Protein AF-A0A7L0BJL9-F1 (afdb_monomer)

Radius of gyration: 31.77 Å; Cα contacts (8 Å, |Δi|>4): 11; chains: 1; bounding box: 82×36×76 Å

Structure (mmCIF, N/CA/C/O backbone):
data_AF-A0A7L0BJL9-F1
#
_entry.id   AF-A0A7L0BJL9-F1
#
loop_
_atom_site.group_PDB
_atom_site.id
_atom_site.type_symbol
_atom_site.label_atom_id
_atom_site.label_alt_id
_atom_site.label_comp_id
_atom_site.label_asym_id
_atom_site.label_entity_id
_atom_site.label_seq_id
_atom_site.pdbx_PDB_ins_code
_atom_site.Cartn_x
_atom_site.Cartn_y
_atom_site.Cartn_z
_atom_site.occupancy
_atom_site.B_iso_or_equiv
_atom_site.auth_seq_id
_atom_site.auth_comp_id
_atom_site.auth_asym_id
_atom_site.auth_atom_id
_atom_site.pdbx_PDB_model_num
ATOM 1 N N . MET A 1 1 ? -50.454 -15.194 39.576 1.00 39.03 1 MET A N 1
ATOM 2 C CA . MET A 1 1 ? -49.168 -15.678 39.038 1.00 39.03 1 MET A CA 1
ATOM 3 C C . MET A 1 1 ? -48.152 -14.624 39.429 1.00 39.03 1 MET A C 1
ATOM 5 O O . MET A 1 1 ? -48.122 -13.571 38.809 1.00 39.03 1 MET A O 1
ATOM 9 N N . GLU A 1 2 ? -47.462 -14.826 40.549 1.00 49.19 2 GLU A N 1
ATOM 10 C CA . GLU A 1 2 ? -46.457 -13.880 41.037 1.00 49.19 2 GLU A CA 1
ATOM 11 C C . GLU A 1 2 ? -45.211 -14.035 40.165 1.00 49.19 2 GLU A C 1
ATOM 13 O O . GLU A 1 2 ? -44.546 -15.071 40.212 1.00 49.19 2 GLU A O 1
ATOM 18 N N . LEU A 1 3 ? -44.937 -13.051 39.304 1.00 57.78 3 LEU A N 1
ATOM 19 C CA . LEU A 1 3 ? -43.670 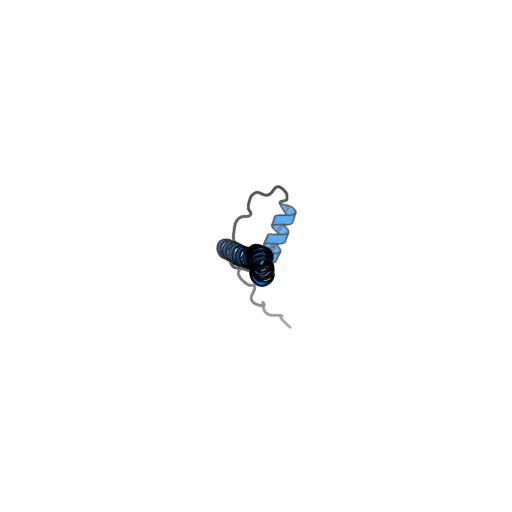-12.989 38.581 1.00 57.78 3 LEU A CA 1
ATOM 20 C C . LEU A 1 3 ? -42.578 -12.676 39.607 1.00 57.78 3 LEU A C 1
ATOM 22 O O . LEU A 1 3 ? -42.329 -11.521 39.946 1.00 57.78 3 LEU A O 1
ATOM 26 N N . GLY A 1 4 ? -41.982 -13.742 40.137 1.00 51.59 4 GLY A N 1
ATOM 27 C CA . GLY A 1 4 ? -40.855 -13.688 41.051 1.00 51.59 4 GLY A CA 1
ATOM 28 C C . GLY A 1 4 ? -39.733 -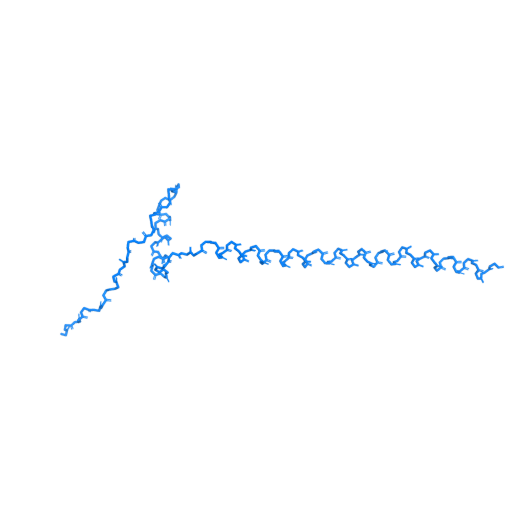12.817 40.494 1.00 51.59 4 GLY A C 1
ATOM 29 O O . GLY A 1 4 ? -39.357 -12.931 39.329 1.00 51.59 4 GLY A O 1
ATOM 30 N N . ASN A 1 5 ? -39.243 -11.949 41.375 1.00 54.38 5 ASN A N 1
ATOM 31 C CA . ASN A 1 5 ? -38.106 -11.046 41.258 1.00 54.38 5 ASN A CA 1
ATOM 32 C C . ASN A 1 5 ? -36.965 -11.626 40.398 1.00 54.38 5 ASN A C 1
ATOM 34 O O . ASN A 1 5 ? -36.092 -12.338 40.898 1.00 54.38 5 ASN A O 1
ATOM 38 N N . VAL A 1 6 ? -36.985 -11.318 39.098 1.00 58.34 6 VAL A N 1
ATOM 39 C CA . VAL A 1 6 ? -35.889 -11.614 38.175 1.00 58.34 6 VAL A CA 1
ATOM 40 C C . VAL A 1 6 ? -34.695 -10.801 38.652 1.00 58.34 6 VAL A C 1
ATOM 42 O O . VAL A 1 6 ? -34.726 -9.575 38.602 1.00 58.34 6 VAL A O 1
ATOM 45 N N . SER A 1 7 ? -33.693 -11.514 39.164 1.00 62.59 7 SER A N 1
ATOM 46 C CA . SER A 1 7 ? -32.373 -11.050 39.595 1.00 62.59 7 SER A CA 1
ATOM 47 C C . SER A 1 7 ? -31.971 -9.725 38.947 1.00 62.59 7 SER A C 1
ATOM 49 O O . SER A 1 7 ? -31.449 -9.713 37.829 1.00 62.59 7 SER A O 1
ATOM 51 N N . GLN A 1 8 ? -32.224 -8.607 39.636 1.00 61.19 8 GLN A N 1
ATOM 52 C CA . GLN A 1 8 ? -31.685 -7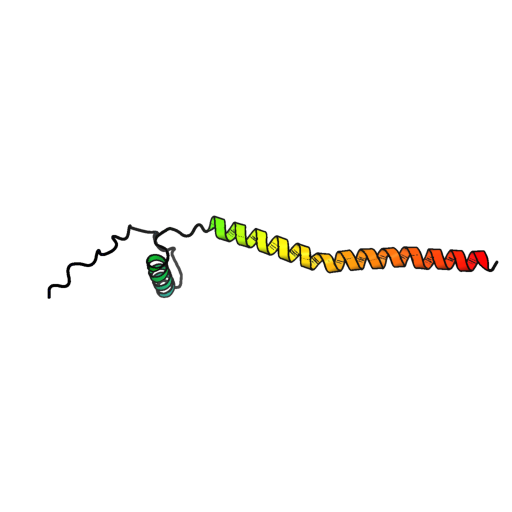.334 39.189 1.00 61.19 8 GLN A CA 1
ATOM 53 C C . GLN A 1 8 ? -30.158 -7.437 39.250 1.00 61.19 8 GLN A C 1
ATOM 55 O O . GLN A 1 8 ? -29.616 -7.786 40.302 1.00 61.19 8 GLN A O 1
ATOM 60 N N . PRO A 1 9 ? -29.448 -7.174 38.145 1.00 59.12 9 PRO A N 1
ATOM 61 C CA . PRO A 1 9 ? -28.001 -7.085 38.182 1.00 59.12 9 PRO A CA 1
ATOM 62 C C . PRO A 1 9 ? -27.600 -5.941 39.121 1.00 59.12 9 PRO A C 1
ATOM 64 O O . PRO A 1 9 ? -27.954 -4.783 38.904 1.00 59.12 9 PRO A O 1
ATOM 67 N N . THR A 1 10 ? -26.874 -6.272 40.189 1.00 53.97 10 THR A N 1
ATOM 68 C CA . THR A 1 10 ? -26.239 -5.283 41.063 1.00 53.97 10 THR A CA 1
ATOM 69 C C . THR A 1 10 ? -25.083 -4.651 40.300 1.00 53.97 10 THR A C 1
ATOM 71 O O . THR A 1 10 ? -24.029 -5.262 40.121 1.00 53.97 10 THR A O 1
ATOM 74 N N . TYR A 1 11 ? -25.283 -3.426 39.825 1.00 56.12 11 TYR A N 1
ATOM 75 C CA . TYR A 1 11 ? -24.239 -2.655 39.161 1.00 56.12 11 TYR A CA 1
ATOM 76 C C . TYR A 1 11 ? -23.311 -2.017 40.203 1.00 56.12 11 TYR A C 1
ATOM 78 O O . TYR A 1 11 ? -23.768 -1.399 41.163 1.00 56.12 11 TYR A O 1
ATOM 86 N N . GLY A 1 12 ? -21.998 -2.170 40.017 1.00 64.31 12 GLY A N 1
ATOM 87 C CA . GLY A 1 12 ? -20.992 -1.500 40.842 1.00 64.31 12 GLY A CA 1
ATOM 88 C C . GLY A 1 12 ? -20.887 0.005 40.542 1.00 64.31 12 GLY A C 1
ATOM 89 O O . GLY A 1 12 ? -21.412 0.467 39.525 1.00 64.31 12 GLY A O 1
ATOM 90 N N . PRO A 1 13 ? -20.176 0.779 41.387 1.00 61.00 13 PRO A N 1
ATOM 91 C CA . PRO A 1 13 ? -20.108 2.235 41.270 1.00 61.00 13 PRO A CA 1
ATOM 92 C C . PRO A 1 13 ? -19.694 2.751 39.888 1.00 61.00 13 PRO A C 1
ATOM 94 O O . PRO A 1 13 ? -20.320 3.659 39.385 1.00 61.00 13 PRO A O 1
ATOM 97 N N . GLY A 1 14 ? -18.743 2.159 39.182 1.00 57.69 14 GLY A N 1
ATOM 98 C CA . GLY A 1 14 ? -18.350 2.591 37.836 1.00 57.69 14 GLY A CA 1
ATOM 99 C C . GLY A 1 14 ? -17.726 4.005 37.745 1.00 57.69 14 GLY A C 1
ATOM 100 O O . GLY A 1 14 ? -17.817 4.800 38.676 1.00 57.69 14 GLY A O 1
ATOM 101 N N . PRO A 1 15 ? -17.081 4.339 36.614 1.00 61.97 15 PRO A N 1
ATOM 102 C CA . PRO A 1 15 ? -16.218 5.519 36.516 1.00 61.97 15 PRO A CA 1
ATOM 103 C C . PRO A 1 15 ? -17.001 6.838 36.578 1.00 61.97 15 PRO A C 1
ATOM 105 O O . PRO A 1 15 ? -18.082 6.930 35.985 1.00 61.97 15 PRO A O 1
ATOM 108 N N . GLU A 1 16 ? -16.443 7.839 37.267 1.00 63.00 16 GLU A N 1
ATOM 109 C CA . GLU A 1 16 ? -16.936 9.221 37.265 1.00 63.00 16 GLU A CA 1
ATOM 110 C C . GLU A 1 16 ? -16.766 9.838 35.869 1.00 63.00 16 GLU A C 1
ATOM 112 O O . GLU A 1 16 ? -15.746 9.638 35.204 1.00 63.00 16 GLU A O 1
ATOM 117 N N . ALA A 1 17 ? -17.795 10.545 35.395 1.00 62.50 17 ALA A N 1
ATOM 118 C CA . ALA A 1 17 ? -17.791 11.123 34.058 1.00 62.50 17 ALA A CA 1
ATOM 119 C C . ALA A 1 17 ? -16.724 12.232 33.950 1.00 62.50 17 ALA A C 1
ATOM 121 O O . ALA A 1 17 ? -16.686 13.119 34.808 1.00 62.50 17 ALA A O 1
ATOM 122 N N . PRO A 1 18 ? -15.888 12.243 32.894 1.00 63.62 18 PRO A N 1
ATOM 123 C CA . PRO A 1 18 ? -14.990 13.361 32.630 1.00 63.62 18 PRO A CA 1
ATOM 124 C C . PRO A 1 18 ? -15.794 14.649 32.417 1.00 63.62 18 PRO A C 1
ATOM 126 O O . PRO A 1 18 ? -16.832 14.630 31.750 1.00 63.62 18 PRO A O 1
ATOM 129 N N . GLY A 1 19 ? -15.307 15.779 32.939 1.00 62.25 19 GLY A N 1
ATOM 130 C CA . GLY A 1 19 ? -15.895 17.090 32.657 1.00 62.25 19 GLY A CA 1
ATOM 131 C C . GLY A 1 19 ? -15.918 17.349 31.147 1.00 62.25 19 GLY A C 1
ATOM 132 O O . GLY A 1 19 ? -14.868 17.470 30.522 1.00 62.25 19 GLY A O 1
ATOM 133 N N . SER A 1 20 ? -17.114 17.396 30.559 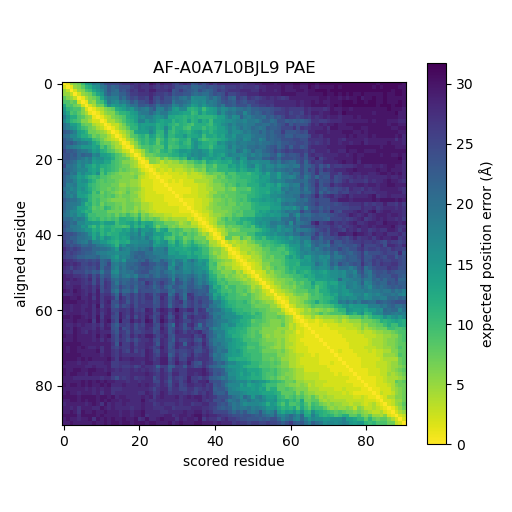1.00 65.12 20 SER A N 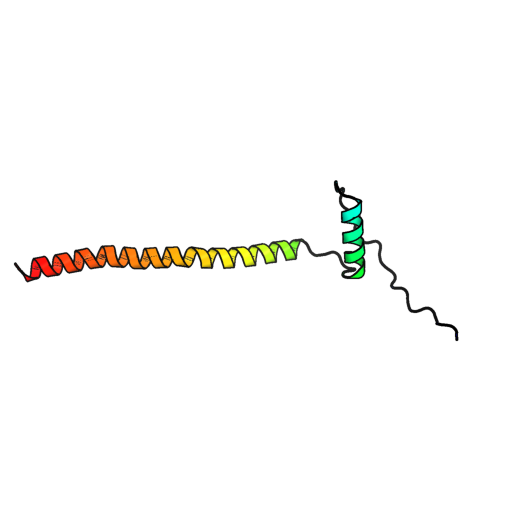1
ATOM 134 C CA . SER A 1 20 ? -17.343 17.529 29.117 1.00 65.12 20 SER A CA 1
ATOM 135 C C . SER A 1 20 ? -18.231 18.738 28.835 1.00 65.12 20 SER A C 1
ATOM 137 O O . SER A 1 20 ? -19.185 19.001 29.566 1.00 65.12 20 SER A O 1
ATOM 139 N N . SER A 1 21 ? -17.948 19.446 27.741 1.00 72.62 21 SER A N 1
ATOM 140 C CA . SER A 1 21 ? -18.760 20.553 27.220 1.00 72.62 21 SER A CA 1
ATOM 141 C C . SER A 1 21 ? -20.150 20.115 26.727 1.00 72.62 21 SER A C 1
ATOM 143 O O . SER A 1 21 ? -21.006 20.963 26.486 1.00 72.62 21 SER A O 1
ATOM 145 N N . VAL A 1 22 ? -20.400 18.802 26.617 1.00 77.69 22 VAL A N 1
ATOM 146 C CA . VAL A 1 22 ? -21.691 18.194 26.244 1.00 77.69 22 VAL A CA 1
ATOM 147 C C . VAL A 1 22 ? -22.129 17.132 27.272 1.00 77.69 22 VAL A C 1
ATOM 149 O O . VAL A 1 22 ? -22.147 15.932 26.978 1.00 77.69 22 VAL A O 1
ATOM 152 N N . PRO A 1 23 ? -22.516 17.538 28.495 1.00 76.50 23 PRO A N 1
ATOM 153 C CA . PRO A 1 23 ? -22.783 16.611 29.600 1.00 76.50 23 PRO A CA 1
ATOM 154 C C . PRO A 1 23 ? -23.954 15.649 29.326 1.00 76.50 23 PRO A C 1
ATOM 156 O O . PRO A 1 23 ? -23.922 14.498 29.753 1.00 76.50 23 PRO A O 1
ATOM 159 N N . GLY A 1 24 ? -24.967 16.077 28.565 1.00 80.12 24 GLY A N 1
ATOM 160 C CA . GLY A 1 24 ? -26.108 15.221 28.217 1.00 80.12 24 GLY A CA 1
ATOM 161 C C . GLY A 1 24 ? -25.731 14.059 27.292 1.00 80.12 24 GLY A C 1
ATOM 162 O O . GLY A 1 24 ? -26.116 12.917 27.536 1.00 80.12 24 GLY A O 1
ATOM 163 N N . LEU A 1 25 ? -24.927 14.331 26.259 1.00 81.25 25 LEU A N 1
ATOM 164 C CA . LEU A 1 25 ? -24.496 13.311 25.302 1.00 81.25 25 LEU A CA 1
ATOM 165 C C . LEU A 1 25 ? -23.526 12.318 25.948 1.00 81.25 25 LEU A C 1
ATOM 167 O O . LEU A 1 25 ? -23.643 11.112 25.733 1.00 81.25 25 LEU A O 1
ATOM 171 N N . VAL A 1 26 ? -22.606 12.819 26.782 1.00 80.00 26 VAL A N 1
ATOM 172 C CA . VAL A 1 26 ? -21.649 11.966 27.497 1.00 80.00 26 VAL A CA 1
ATOM 173 C C . VAL A 1 26 ? -22.365 11.066 28.509 1.00 80.00 26 VAL A C 1
ATOM 175 O O . VAL A 1 26 ? -22.031 9.889 28.615 1.00 80.00 26 VAL A O 1
ATOM 178 N N . GLY A 1 27 ? -23.407 11.576 29.177 1.00 80.62 27 GLY A N 1
ATOM 179 C CA . GLY A 1 27 ? -24.251 10.799 30.083 1.00 80.62 27 GLY A CA 1
ATOM 180 C C . GLY A 1 27 ? -25.015 9.680 29.374 1.00 80.62 27 GLY A C 1
ATOM 181 O O . GLY A 1 27 ? -25.001 8.544 29.846 1.00 80.62 27 GLY A O 1
ATOM 182 N N . MET A 1 28 ? -25.620 9.962 28.211 1.00 84.31 28 MET A N 1
ATOM 183 C CA . MET A 1 28 ? -26.290 8.926 27.413 1.00 84.31 28 MET A CA 1
ATOM 184 C C . MET A 1 28 ? -25.303 7.854 26.952 1.00 84.31 28 MET A C 1
ATOM 186 O O . MET A 1 28 ? -25.544 6.668 27.176 1.00 84.31 28 MET A O 1
ATOM 190 N N . ALA A 1 29 ? -24.168 8.256 26.375 1.00 82.75 29 ALA A N 1
ATOM 191 C CA . ALA A 1 29 ? -23.142 7.322 25.924 1.00 82.75 29 ALA A CA 1
ATOM 192 C C . ALA A 1 29 ? -22.633 6.435 27.075 1.00 82.75 29 ALA A C 1
ATOM 194 O O . ALA A 1 29 ? -22.575 5.217 26.924 1.00 82.75 29 ALA A O 1
ATOM 195 N N . HIS A 1 30 ? -22.350 7.010 28.249 1.00 74.62 30 HIS A N 1
ATOM 196 C CA . HIS A 1 30 ? -21.943 6.239 29.427 1.00 74.62 30 HIS A CA 1
ATOM 197 C C . HIS A 1 30 ? -23.044 5.310 29.952 1.00 74.62 30 HIS A C 1
ATOM 199 O O . HIS A 1 30 ? -22.728 4.204 30.386 1.00 74.62 30 HIS A O 1
ATOM 205 N N . GLY A 1 31 ? -24.315 5.716 29.898 1.00 80.38 31 GLY A N 1
ATOM 206 C CA . GLY A 1 31 ? -25.448 4.867 30.271 1.00 80.38 31 GLY A CA 1
ATOM 207 C C . GLY A 1 31 ? -25.553 3.628 29.383 1.00 80.38 31 GLY A C 1
ATOM 208 O O . GLY A 1 31 ? -25.613 2.509 29.891 1.00 80.38 31 GLY A O 1
ATOM 209 N N . PHE A 1 32 ? -25.476 3.810 28.061 1.00 80.81 32 PHE A N 1
ATOM 210 C CA . PHE A 1 32 ? -25.426 2.690 27.118 1.00 80.81 32 PHE A CA 1
ATOM 211 C C . PHE A 1 32 ? -24.197 1.815 27.347 1.00 80.81 32 PHE A C 1
ATOM 213 O O . PHE A 1 32 ? -24.337 0.598 27.447 1.00 80.81 32 PHE A O 1
ATOM 220 N N . LEU A 1 33 ? -23.012 2.414 27.499 1.00 73.44 33 LEU A N 1
ATOM 221 C CA . LEU A 1 33 ? -21.780 1.671 27.760 1.00 73.44 33 LEU A CA 1
ATOM 222 C C . LEU A 1 33 ? -21.854 0.871 29.060 1.00 73.44 33 LEU A C 1
ATOM 224 O O . LEU A 1 33 ? -21.392 -0.257 29.068 1.00 73.44 33 LEU A O 1
ATOM 228 N N . ARG A 1 34 ? -22.499 1.364 30.124 1.00 70.12 34 ARG A N 1
ATOM 229 C CA . ARG A 1 34 ? -22.708 0.570 31.348 1.00 70.12 34 ARG A CA 1
ATOM 230 C C . ARG A 1 34 ? -23.663 -0.606 31.161 1.00 70.12 34 ARG A C 1
ATOM 232 O O . ARG A 1 34 ? -23.506 -1.609 31.851 1.00 70.12 34 ARG A O 1
ATOM 239 N N . LEU A 1 35 ? -24.623 -0.496 30.243 1.00 77.44 35 LEU A N 1
ATOM 240 C CA . LEU A 1 35 ? -25.538 -1.590 29.911 1.00 77.44 35 LEU A CA 1
ATOM 241 C C . LEU A 1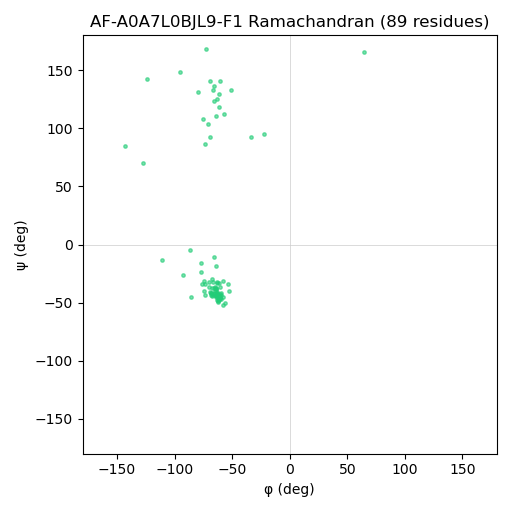 35 ? -24.851 -2.670 29.067 1.00 77.44 35 LEU A C 1
ATOM 243 O O . LEU A 1 35 ? -25.090 -3.853 29.293 1.00 77.44 35 LEU A O 1
ATOM 247 N N . VAL A 1 36 ? -23.997 -2.283 28.113 1.00 78.00 36 VAL A N 1
ATOM 248 C CA . VAL A 1 36 ? -23.329 -3.240 27.208 1.00 78.00 36 VAL A CA 1
ATOM 249 C C . VAL A 1 36 ? -21.959 -3.714 27.706 1.00 78.00 36 VAL A C 1
ATOM 251 O O . VAL A 1 36 ? -21.516 -4.801 27.345 1.00 78.00 36 VAL A O 1
ATOM 254 N N . GLN A 1 37 ? -21.271 -2.914 28.521 1.00 65.75 37 GLN A N 1
ATOM 255 C CA . GLN A 1 37 ? -19.896 -3.117 28.983 1.00 65.75 37 GLN A CA 1
ATOM 256 C C . GLN A 1 37 ? -19.751 -2.642 30.446 1.00 65.75 37 GLN A C 1
ATOM 258 O O . GLN A 1 37 ? -19.314 -1.522 30.713 1.00 65.75 37 GLN A O 1
ATOM 263 N N . PRO A 1 38 ? -20.076 -3.504 31.427 1.00 64.06 38 PRO A N 1
ATOM 264 C CA . PRO A 1 38 ? -19.977 -3.176 32.854 1.00 64.06 38 PRO A CA 1
ATOM 265 C C . PRO A 1 38 ? -18.542 -2.901 33.335 1.00 64.06 38 PRO A C 1
ATOM 267 O O . PRO A 1 38 ? -18.347 -2.336 34.409 1.00 64.06 38 PRO A O 1
ATOM 270 N N . ASN A 1 39 ? -17.538 -3.335 32.566 1.00 65.00 39 ASN A N 1
ATOM 271 C CA . ASN A 1 39 ? -16.123 -3.157 32.873 1.00 65.00 39 ASN A CA 1
ATOM 272 C C . ASN A 1 39 ? -15.550 -1.911 32.179 1.00 65.00 39 ASN A C 1
ATOM 274 O O . ASN A 1 39 ? -15.953 -1.569 31.068 1.00 65.00 39 ASN A O 1
ATOM 278 N N . ALA A 1 40 ? -14.569 -1.262 32.811 1.00 66.06 40 ALA A N 1
ATOM 279 C CA . ALA A 1 40 ? -13.890 -0.113 32.226 1.00 66.06 40 ALA A CA 1
ATOM 280 C C . ALA A 1 40 ? -13.187 -0.509 30.918 1.00 66.06 40 ALA A C 1
ATOM 282 O O . ALA A 1 40 ? -12.436 -1.485 30.866 1.00 66.06 40 ALA A O 1
ATOM 283 N N . LEU A 1 41 ? -13.434 0.264 29.860 1.00 66.06 41 LEU A N 1
ATOM 284 C CA . LEU A 1 41 ? -12.817 0.043 28.561 1.00 66.06 41 LEU A CA 1
ATOM 285 C C . LEU A 1 41 ? -11.300 0.292 28.678 1.00 66.06 41 LEU A C 1
ATOM 287 O O . LEU A 1 41 ? -10.902 1.391 29.076 1.00 66.06 41 LEU A O 1
ATOM 291 N N . PRO A 1 42 ? -10.434 -0.678 28.334 1.00 63.84 42 PRO A N 1
ATOM 292 C CA . PRO A 1 42 ? -8.992 -0.486 28.387 1.00 63.84 42 PRO A CA 1
ATOM 293 C C . PRO A 1 42 ? -8.554 0.422 27.231 1.00 63.84 42 PRO A C 1
ATOM 295 O O . PRO A 1 42 ? -8.172 -0.049 26.160 1.00 63.84 42 PRO A O 1
ATOM 298 N N . ILE A 1 43 ? -8.596 1.742 27.446 1.00 69.81 43 ILE A N 1
ATOM 299 C CA . ILE A 1 43 ? -8.217 2.760 26.449 1.00 69.81 43 ILE A CA 1
ATOM 300 C C . ILE A 1 43 ? -6.803 2.501 25.896 1.00 69.81 43 ILE A C 1
ATOM 302 O O . ILE A 1 43 ? -6.561 2.674 24.704 1.00 69.81 43 ILE A O 1
ATOM 306 N N . GLY A 1 44 ? -5.891 1.981 26.728 1.00 64.31 44 GLY A N 1
ATOM 307 C CA . GLY A 1 44 ? -4.538 1.599 26.308 1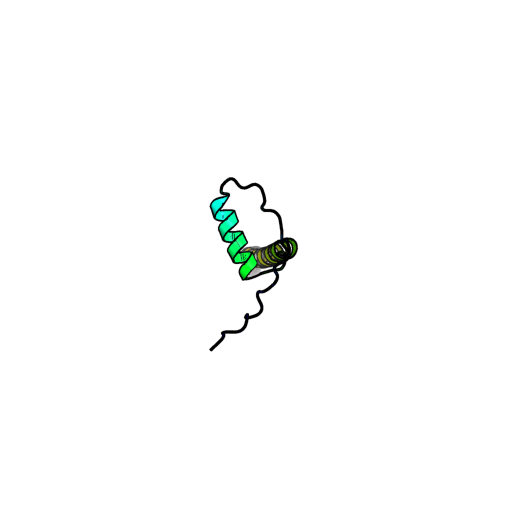.00 64.31 44 GLY A CA 1
ATOM 308 C C . GLY A 1 44 ? -4.491 0.493 25.244 1.00 64.31 44 GLY A C 1
ATOM 309 O O . GLY A 1 44 ? -3.636 0.539 24.363 1.00 64.31 44 GLY A O 1
ATOM 310 N N . ALA A 1 45 ? -5.431 -0.459 25.259 1.00 61.31 45 ALA A N 1
ATOM 311 C CA . ALA A 1 45 ? -5.498 -1.521 24.251 1.00 61.31 45 ALA A CA 1
ATOM 312 C C . ALA A 1 45 ? -6.009 -0.994 22.900 1.00 61.31 45 ALA A C 1
ATOM 314 O O . 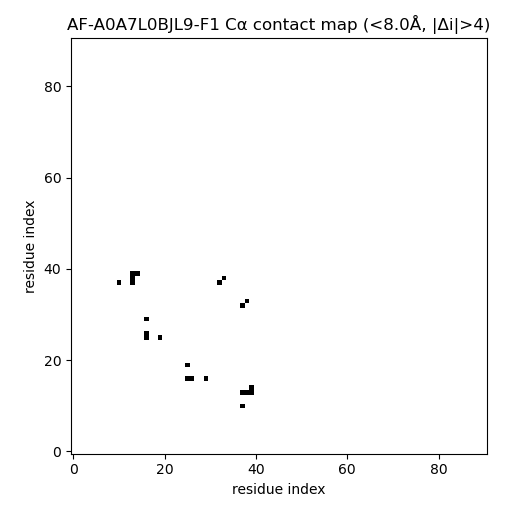ALA A 1 45 ? -5.552 -1.437 21.847 1.00 61.31 45 ALA A O 1
ATOM 315 N N . LEU A 1 46 ? -6.916 -0.012 22.927 1.00 65.50 46 LEU A N 1
ATOM 316 C CA . LEU A 1 46 ? -7.445 0.616 21.717 1.00 65.50 46 LEU A CA 1
ATOM 317 C C . LEU A 1 46 ? -6.370 1.450 21.007 1.00 65.50 46 LEU A C 1
ATOM 319 O O . LEU A 1 46 ? -6.231 1.373 19.789 1.00 65.50 46 LEU A O 1
ATOM 323 N N . VAL A 1 47 ? -5.575 2.201 21.777 1.00 68.88 47 VAL A N 1
ATOM 324 C CA . VAL A 1 47 ? -4.458 3.001 21.251 1.00 68.88 47 VAL A CA 1
ATOM 325 C C . VAL A 1 47 ? -3.383 2.103 20.639 1.00 68.88 47 VAL A C 1
ATOM 327 O O . VAL A 1 47 ? -2.919 2.383 19.534 1.00 68.88 47 VAL A O 1
ATOM 330 N N . LEU A 1 48 ? -3.033 0.999 21.307 1.00 64.81 48 LEU A N 1
ATOM 331 C CA . LEU A 1 48 ? -2.044 0.051 20.795 1.00 64.81 48 LEU A CA 1
ATOM 332 C C . LEU A 1 48 ? -2.523 -0.624 19.500 1.00 64.81 48 LEU A C 1
ATOM 334 O O . LEU A 1 48 ? -1.772 -0.683 18.531 1.00 64.81 48 LEU A O 1
ATOM 338 N N . CYS A 1 49 ? -3.789 -1.051 19.453 1.00 62.94 49 CYS A N 1
ATOM 339 C CA . CYS A 1 49 ? -4.400 -1.641 18.259 1.00 62.94 49 CYS A CA 1
ATOM 340 C C . CYS A 1 49 ? -4.422 -0.658 17.077 1.00 62.94 49 CYS A C 1
ATOM 342 O O . CYS A 1 49 ? -4.047 -1.010 15.958 1.00 62.94 49 CYS A O 1
ATOM 344 N N . CYS A 1 50 ? -4.803 0.593 17.339 1.00 65.19 50 CYS A N 1
ATOM 345 C CA . CYS A 1 50 ? -4.837 1.646 16.333 1.00 65.19 50 CYS A CA 1
ATOM 346 C C . CYS A 1 50 ? -3.433 1.901 15.762 1.00 65.19 50 CYS A C 1
ATOM 348 O O . CYS A 1 50 ? -3.243 1.873 14.547 1.00 65.19 50 CYS A O 1
ATOM 350 N N . LEU A 1 51 ? -2.421 2.035 16.625 1.00 64.19 51 LEU A N 1
ATOM 351 C CA . LEU A 1 51 ? -1.035 2.230 16.202 1.00 64.19 51 LEU A CA 1
ATOM 352 C C . LEU A 1 51 ? -0.525 1.060 15.342 1.00 64.19 51 LEU A C 1
ATOM 354 O O . LEU A 1 51 ? 0.087 1.286 14.299 1.00 64.19 51 LEU A O 1
ATOM 358 N N . SER A 1 52 ? -0.814 -0.185 15.732 1.00 61.66 52 SER A N 1
ATOM 359 C CA . SER A 1 52 ? -0.410 -1.375 14.970 1.00 61.66 52 SER A CA 1
ATOM 360 C C . SER A 1 52 ? -1.065 -1.449 13.586 1.00 61.66 52 SER A C 1
ATOM 362 O O . SER A 1 52 ? -0.414 -1.833 12.610 1.00 61.66 52 SER A O 1
ATOM 364 N N . PHE A 1 53 ? -2.336 -1.055 13.479 1.00 62.72 53 PHE A N 1
ATOM 365 C CA . PHE A 1 53 ? -3.069 -1.081 12.215 1.00 62.72 53 PHE A CA 1
ATOM 366 C C . PHE A 1 53 ? -2.608 0.034 11.266 1.00 62.72 53 PHE A C 1
ATOM 368 O O . PHE A 1 53 ? -2.358 -0.219 10.087 1.00 62.72 53 PHE A O 1
ATOM 375 N N . PHE A 1 54 ? -2.408 1.246 11.792 1.00 61.34 54 PHE A N 1
ATOM 376 C CA . PHE A 1 54 ? -1.916 2.383 11.013 1.00 61.34 54 PHE A CA 1
ATOM 377 C C . PHE A 1 54 ? -0.488 2.170 10.497 1.00 61.34 54 PHE A C 1
ATOM 379 O O . PHE A 1 54 ? -0.219 2.483 9.341 1.00 61.34 54 PHE A O 1
ATOM 386 N N . LEU A 1 55 ? 0.405 1.579 11.296 1.00 61.53 55 LEU A N 1
ATOM 387 C CA . LEU A 1 55 ? 1.778 1.255 10.878 1.00 61.53 55 LEU A CA 1
ATOM 388 C C . LEU A 1 55 ? 1.802 0.236 9.733 1.00 61.53 55 LEU A C 1
ATOM 390 O O . LEU A 1 55 ? 2.557 0.391 8.774 1.00 61.53 55 LEU A O 1
ATOM 394 N N . SER A 1 56 ? 0.934 -0.773 9.802 1.00 62.28 56 SER A N 1
ATOM 395 C CA . SER A 1 56 ? 0.821 -1.805 8.765 1.00 62.28 56 SER A CA 1
ATOM 396 C C . SER A 1 56 ? 0.285 -1.235 7.449 1.00 62.28 56 SER A C 1
ATOM 398 O O . SER A 1 56 ? 0.739 -1.607 6.368 1.00 62.28 56 SER A O 1
ATOM 400 N N . GLN A 1 57 ? -0.662 -0.300 7.533 1.00 62.06 57 GLN A N 1
ATOM 401 C CA . GLN A 1 57 ? -1.260 0.335 6.362 1.00 62.06 57 GLN A CA 1
ATOM 402 C C . GLN A 1 57 ? -0.326 1.383 5.727 1.00 62.06 57 GLN A C 1
ATOM 404 O O . GLN A 1 57 ? -0.275 1.480 4.501 1.00 62.06 57 GLN A O 1
ATOM 409 N N . LEU A 1 58 ? 0.473 2.099 6.530 1.00 61.78 58 LEU A N 1
ATOM 410 C CA . LEU A 1 58 ? 1.500 3.028 6.037 1.00 61.78 58 LEU A CA 1
ATOM 411 C C . LEU A 1 58 ? 2.606 2.303 5.258 1.00 61.78 58 LEU A C 1
ATOM 413 O O . LEU A 1 58 ? 3.009 2.752 4.187 1.00 61.78 58 LEU A O 1
ATOM 417 N N . LEU A 1 59 ? 3.064 1.158 5.773 1.00 61.16 59 LEU A N 1
ATOM 418 C CA . LEU A 1 59 ? 4.153 0.391 5.165 1.00 61.16 59 LEU A CA 1
ATOM 419 C C . LEU A 1 59 ? 3.757 -0.202 3.802 1.00 61.16 59 LEU A C 1
ATOM 421 O O . LEU A 1 59 ? 4.584 -0.286 2.896 1.00 61.16 59 LEU A O 1
ATOM 425 N N . LEU A 1 60 ? 2.479 -0.553 3.623 1.00 64.62 60 LEU A N 1
ATOM 426 C CA . LEU A 1 60 ? 1.947 -0.994 2.330 1.00 64.62 60 LEU A CA 1
ATOM 427 C C . LEU A 1 60 ? 1.766 0.157 1.330 1.00 64.62 60 LEU A C 1
ATOM 429 O O . LEU A 1 60 ? 1.930 -0.060 0.130 1.00 64.62 60 LEU A O 1
ATOM 433 N N . TYR A 1 61 ? 1.463 1.370 1.796 1.00 63.59 61 TYR A N 1
ATOM 434 C CA . TYR A 1 61 ? 1.317 2.538 0.922 1.00 63.59 61 TYR A CA 1
ATOM 435 C C . TYR A 1 61 ? 2.665 2.991 0.337 1.00 63.59 61 TYR A C 1
ATOM 437 O O . TYR A 1 61 ? 2.754 3.352 -0.837 1.00 63.59 61 TYR A O 1
ATOM 445 N N . GLU A 1 62 ? 3.739 2.897 1.121 1.00 71.19 62 GLU A N 1
ATOM 446 C CA . GLU A 1 62 ? 5.088 3.275 0.681 1.00 71.19 62 GLU A CA 1
ATOM 447 C C . GLU A 1 62 ? 5.752 2.225 -0.232 1.00 71.19 62 GLU A C 1
ATOM 449 O O . GLU A 1 62 ? 6.685 2.523 -0.985 1.00 71.19 62 GLU A O 1
ATOM 454 N N . LEU A 1 63 ? 5.222 0.998 -0.253 1.00 80.94 63 LEU A N 1
ATOM 455 C CA . LEU A 1 63 ? 5.758 -0.097 -1.063 1.00 80.94 63 LEU A CA 1
ATOM 456 C C . LEU A 1 63 ? 5.684 0.195 -2.572 1.00 80.94 63 LEU A C 1
ATOM 458 O O . LEU A 1 63 ? 6.591 -0.178 -3.316 1.00 80.94 63 LEU A O 1
ATOM 462 N N . GLY A 1 64 ? 4.661 0.925 -3.029 1.00 84.06 64 GLY A N 1
ATOM 463 C CA . GLY A 1 64 ? 4.540 1.332 -4.435 1.00 84.06 64 GLY A CA 1
ATOM 464 C C . GLY A 1 64 ? 5.661 2.275 -4.887 1.00 84.06 64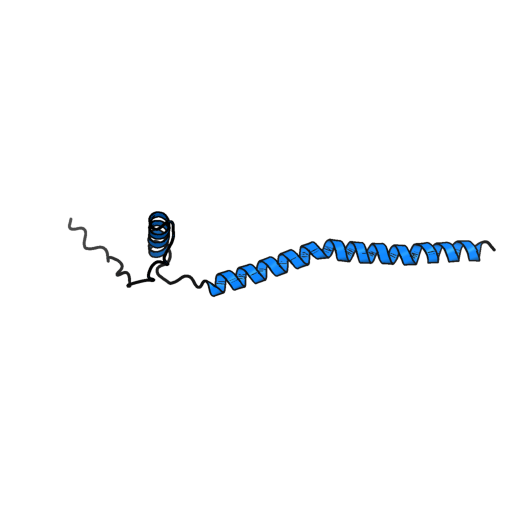 GLY A C 1
ATOM 465 O O . GLY A 1 64 ? 6.186 2.137 -5.994 1.00 84.06 64 GLY A O 1
ATOM 466 N N . PHE A 1 65 ? 6.084 3.189 -4.011 1.00 86.81 65 PHE A N 1
ATOM 467 C CA . PHE A 1 65 ? 7.201 4.094 -4.283 1.00 86.81 65 PHE A CA 1
ATOM 468 C C . PHE A 1 65 ? 8.531 3.338 -4.336 1.00 86.81 65 PHE A C 1
ATOM 470 O O . PHE A 1 65 ? 9.333 3.562 -5.243 1.00 86.81 65 PHE A O 1
ATOM 477 N N . LEU A 1 66 ? 8.733 2.391 -3.416 1.00 88.25 66 LEU A N 1
ATOM 478 C CA . LEU A 1 66 ? 9.942 1.572 -3.360 1.00 88.25 66 LEU A CA 1
ATOM 479 C C . LEU A 1 66 ? 10.110 0.707 -4.621 1.00 88.25 66 LEU A C 1
ATOM 481 O O . LEU A 1 66 ? 11.200 0.644 -5.191 1.00 88.25 66 LEU A O 1
ATOM 485 N N . VAL A 1 67 ? 9.020 0.093 -5.097 1.00 93.06 67 VAL A N 1
ATOM 486 C CA . VAL A 1 67 ? 9.012 -0.693 -6.344 1.00 93.06 67 VAL A CA 1
ATOM 487 C C . VAL A 1 67 ? 9.305 0.199 -7.553 1.00 93.06 67 VAL A C 1
ATOM 489 O O . VAL A 1 67 ? 10.122 -0.166 -8.399 1.00 93.06 67 VAL A O 1
ATOM 492 N N . CYS A 1 68 ? 8.695 1.386 -7.620 1.00 92.44 68 CYS A N 1
ATOM 493 C CA . CYS A 1 68 ? 8.950 2.349 -8.692 1.00 92.44 68 CYS A CA 1
ATOM 494 C C . CYS A 1 68 ? 10.420 2.795 -8.720 1.00 92.44 68 CYS A C 1
ATOM 496 O O . CYS A 1 68 ? 11.052 2.768 -9.776 1.00 92.44 68 CYS A O 1
ATOM 498 N N . MET A 1 69 ? 10.992 3.127 -7.560 1.00 94.75 69 MET A N 1
ATOM 499 C CA . MET A 1 69 ? 12.406 3.488 -7.437 1.00 94.75 69 MET A CA 1
ATOM 500 C C . MET A 1 69 ? 13.335 2.352 -7.868 1.00 94.75 69 MET A C 1
ATOM 502 O O . MET A 1 69 ? 14.291 2.598 -8.600 1.00 94.75 69 MET A O 1
ATOM 506 N N . ALA A 1 70 ? 13.046 1.108 -7.476 1.00 95.81 70 ALA A N 1
ATOM 507 C CA . ALA A 1 70 ? 13.849 -0.047 -7.869 1.00 95.81 70 ALA A CA 1
ATOM 508 C C . ALA A 1 70 ? 13.851 -0.260 -9.394 1.00 95.81 70 ALA A C 1
ATOM 510 O O . ALA A 1 70 ? 14.915 -0.422 -9.994 1.00 95.81 70 ALA A O 1
ATOM 511 N N . ILE A 1 71 ? 12.676 -0.212 -10.032 1.00 96.75 71 ILE A N 1
ATOM 512 C CA . ILE A 1 71 ? 12.548 -0.380 -11.489 1.00 96.75 71 ILE A CA 1
ATOM 513 C C . ILE A 1 71 ? 13.176 0.809 -12.227 1.00 96.75 71 ILE A C 1
ATOM 515 O O . ILE A 1 71 ? 13.913 0.614 -13.193 1.00 96.75 71 ILE A O 1
ATOM 519 N N . GLY A 1 72 ? 12.927 2.035 -11.763 1.00 96.38 72 GLY A N 1
ATOM 520 C CA . GLY A 1 72 ? 13.488 3.252 -12.347 1.00 96.38 72 GLY A CA 1
ATOM 521 C C . GLY A 1 72 ? 15.015 3.266 -12.297 1.00 96.38 72 GLY A C 1
ATOM 522 O O . GLY A 1 72 ? 15.662 3.523 -13.312 1.00 96.38 72 GLY A O 1
ATOM 523 N N . LEU A 1 73 ? 15.602 2.908 -11.153 1.00 96.44 73 LEU A N 1
ATOM 524 C CA . LEU A 1 73 ? 17.052 2.806 -11.001 1.00 96.44 73 LEU A CA 1
ATOM 525 C C . LEU A 1 73 ? 17.645 1.716 -11.904 1.00 96.44 73 LEU A C 1
ATOM 527 O O . LEU A 1 73 ? 18.669 1.938 -12.550 1.00 96.44 73 LEU A O 1
ATOM 531 N N . LEU A 1 74 ? 16.982 0.561 -11.997 1.00 96.44 74 LEU A N 1
ATOM 532 C CA . LEU A 1 74 ? 17.391 -0.525 -12.885 1.00 96.44 74 LEU A CA 1
ATOM 533 C C . LEU A 1 74 ? 17.403 -0.078 -14.356 1.00 96.44 74 LEU A C 1
ATOM 535 O O . LEU A 1 74 ? 18.362 -0.367 -15.072 1.00 96.44 74 LEU A O 1
ATOM 539 N N . PHE A 1 75 ? 16.401 0.691 -14.791 1.00 95.00 75 PHE A N 1
ATOM 540 C CA . PHE A 1 75 ? 16.368 1.286 -16.130 1.00 95.00 75 PHE A CA 1
ATOM 541 C C . PHE A 1 75 ? 17.475 2.321 -16.349 1.00 95.00 75 PHE A C 1
ATOM 543 O O . PHE A 1 75 ? 18.126 2.292 -17.392 1.00 95.00 75 PHE A O 1
ATOM 550 N N . ILE A 1 76 ? 17.733 3.194 -15.370 1.00 96.25 76 ILE A N 1
ATOM 551 C CA . ILE A 1 76 ? 18.817 4.188 -15.442 1.00 96.25 76 ILE A CA 1
ATOM 552 C C . ILE A 1 76 ? 20.180 3.521 -15.652 1.00 96.25 76 ILE A C 1
ATOM 554 O O . ILE A 1 76 ? 21.033 4.114 -16.300 1.00 96.25 76 ILE A O 1
ATOM 558 N N . ILE A 1 77 ? 20.391 2.304 -15.145 1.00 95.56 77 ILE A N 1
ATOM 559 C CA . ILE A 1 77 ? 21.642 1.555 -15.332 1.00 95.56 77 ILE A CA 1
ATOM 560 C C . ILE A 1 77 ? 21.637 0.769 -16.652 1.00 95.56 77 ILE A C 1
ATOM 562 O O . ILE A 1 77 ? 22.622 0.795 -17.391 1.00 95.56 77 ILE A O 1
ATOM 566 N N . LEU A 1 78 ? 20.541 0.077 -16.977 1.00 93.25 78 LEU A N 1
ATOM 567 C CA . LEU A 1 78 ? 20.450 -0.757 -18.182 1.00 93.25 78 LEU A CA 1
ATOM 568 C C . LEU A 1 78 ? 20.506 0.057 -19.475 1.00 93.25 78 LEU A C 1
ATOM 570 O O . LEU A 1 78 ? 21.182 -0.349 -20.416 1.00 93.25 78 LEU A O 1
ATOM 574 N N . VAL A 1 79 ? 19.827 1.204 -19.531 1.00 94.38 79 VAL A N 1
ATOM 575 C CA . VAL A 1 79 ? 19.771 2.056 -20.730 1.00 94.38 79 VAL A CA 1
ATOM 576 C C . VAL A 1 79 ? 21.165 2.510 -21.202 1.00 94.38 79 VAL A C 1
ATOM 578 O O . VAL A 1 79 ? 21.485 2.277 -22.370 1.00 94.38 79 VAL A O 1
ATOM 581 N N . PRO A 1 80 ? 22.036 3.100 -20.359 1.00 89.69 80 PRO A N 1
ATOM 582 C CA . PRO A 1 80 ? 23.383 3.478 -20.775 1.00 89.69 80 PRO A CA 1
ATOM 583 C C . PRO A 1 80 ? 24.288 2.269 -21.014 1.00 89.69 80 PRO A C 1
ATOM 585 O O . PRO A 1 80 ? 25.129 2.335 -21.903 1.00 89.69 80 PRO A O 1
ATOM 588 N N . LEU A 1 81 ? 24.116 1.157 -20.288 1.00 91.00 81 LEU A N 1
ATOM 589 C CA . LEU A 1 81 ? 24.899 -0.062 -20.523 1.00 91.00 81 LEU A CA 1
ATOM 590 C C . LEU A 1 81 ? 24.634 -0.626 -21.926 1.00 91.00 81 LEU A C 1
ATOM 592 O O . LEU A 1 81 ? 25.565 -0.903 -22.681 1.00 91.00 81 LEU A O 1
ATOM 596 N N . VAL A 1 82 ? 23.355 -0.738 -22.289 1.00 90.81 82 VAL A N 1
ATOM 597 C CA . VAL A 1 82 ? 22.917 -1.175 -23.617 1.00 90.81 82 VAL A CA 1
ATOM 598 C C . VAL A 1 82 ? 23.385 -0.179 -24.679 1.00 90.81 82 VAL A C 1
ATOM 600 O O . VAL A 1 82 ? 23.923 -0.600 -25.701 1.00 90.81 82 VAL A O 1
ATOM 603 N N . GLY A 1 83 ? 23.274 1.128 -24.418 1.00 87.38 83 GLY A N 1
ATOM 604 C CA . GLY A 1 83 ? 23.810 2.178 -25.287 1.00 87.38 83 GLY A CA 1
ATOM 605 C C . GLY A 1 83 ? 25.312 2.028 -25.543 1.00 87.38 83 GLY A C 1
ATOM 606 O O . GLY A 1 83 ? 25.732 1.989 -26.695 1.00 87.38 83 GLY A O 1
ATOM 607 N N . CYS A 1 84 ? 26.119 1.854 -24.495 1.00 83.75 84 CYS A N 1
ATOM 608 C CA . CYS A 1 84 ? 27.559 1.620 -24.615 1.00 83.75 84 CYS A CA 1
ATOM 609 C C . CYS A 1 84 ? 27.878 0.339 -25.393 1.00 83.75 84 CYS A C 1
ATOM 611 O O . CYS A 1 84 ? 28.731 0.373 -26.276 1.00 83.75 84 CYS A O 1
ATOM 613 N N . CYS A 1 85 ? 27.179 -0.770 -25.131 1.00 79.88 85 CYS A N 1
ATOM 614 C CA . CYS A 1 85 ? 27.354 -2.001 -25.905 1.00 79.88 85 CYS A CA 1
ATOM 615 C C . CYS A 1 85 ? 27.052 -1.786 -27.393 1.00 79.88 85 CYS A C 1
ATOM 617 O O . CYS A 1 85 ? 27.859 -2.168 -28.235 1.00 79.88 85 CYS A O 1
ATOM 619 N N . PHE A 1 86 ? 25.943 -1.130 -27.742 1.00 74.88 86 PHE A N 1
ATOM 620 C CA . PHE A 1 86 ? 25.623 -0.849 -29.145 1.00 74.88 86 PHE A CA 1
ATOM 621 C C . PHE A 1 86 ? 26.639 0.088 -29.815 1.00 74.88 86 PHE A C 1
ATOM 623 O O . PHE A 1 86 ? 26.982 -0.134 -30.976 1.00 74.88 86 PHE A O 1
ATOM 630 N N . CYS A 1 87 ? 27.155 1.091 -29.100 1.00 72.12 87 CYS A N 1
ATOM 631 C CA . CYS A 1 87 ? 28.196 1.985 -29.609 1.00 72.12 87 CYS A CA 1
ATOM 632 C C . CYS A 1 87 ? 29.527 1.251 -29.840 1.00 72.12 87 CYS A C 1
ATOM 634 O O . CYS A 1 87 ? 30.156 1.436 -30.877 1.00 72.12 87 CYS A O 1
ATOM 636 N N . CYS A 1 88 ? 29.950 0.392 -28.907 1.00 68.56 88 CYS A N 1
ATOM 637 C CA . CYS A 1 88 ? 31.217 -0.337 -29.000 1.00 68.56 88 CYS A CA 1
ATOM 638 C C . CYS A 1 88 ? 31.172 -1.535 -29.960 1.00 68.56 88 CYS A C 1
ATOM 640 O O . CYS A 1 88 ? 32.216 -1.934 -30.457 1.00 68.56 88 CYS A O 1
ATOM 642 N N . CYS A 1 89 ? 29.999 -2.111 -30.236 1.00 67.25 89 CYS A N 1
ATOM 643 C CA . CYS A 1 89 ? 29.853 -3.234 -31.172 1.00 67.25 89 CYS A CA 1
ATOM 644 C C . CYS A 1 89 ? 29.670 -2.808 -32.645 1.00 67.25 89 CYS A C 1
ATOM 646 O O . CYS A 1 89 ? 29.570 -3.674 -33.514 1.00 67.25 89 CYS A O 1
ATOM 648 N N . ARG A 1 90 ? 29.570 -1.501 -32.936 1.00 61.84 90 ARG A N 1
ATOM 649 C CA . ARG A 1 90 ? 29.413 -0.936 -34.295 1.00 61.84 90 ARG A CA 1
ATOM 650 C C . ARG A 1 90 ? 30.654 -0.156 -34.775 1.00 61.84 90 ARG A C 1
ATOM 652 O O . ARG A 1 90 ? 30.717 0.156 -35.962 1.00 61.84 90 ARG A O 1
ATOM 659 N N . CYS A 1 91 ? 31.590 0.157 -33.876 1.00 51.56 91 CYS A N 1
ATOM 660 C CA . CYS A 1 91 ? 32.937 0.654 -34.185 1.00 51.56 91 CYS A CA 1
ATOM 661 C C . CYS A 1 91 ? 33.883 -0.516 -34.470 1.00 51.56 91 CYS A C 1
ATOM 663 O O . CYS A 1 91 ? 34.783 -0.329 -35.316 1.00 51.56 91 CYS A O 1
#

Mean predicted aligned error: 17.41 Å

Organism: NCBI:txid252798

pLDDT: mean 72.33, std 13.58, range [39.03, 96.75]

Foldseek 3Di:
DDPPDDDDPDQDPDDDQPDDPCVPVSVVVVVVCCVVPSDDDPVVVVVVVVVVVVVVVVVVVCVVVVVVVVVVVVCVVVVVVVVVVVVVVVD

Secondary structure (DSSP, 8-state):
--------------PPPP--S-HHHHHHHHHHHHHH--SPP-HHHHHHHHHHHHHHHHHHHHHHHHHHHHHHHHHHHHHHHHHHHHHHTT-

Solvent-accessible surface area (backbone atoms only — not comparable to full-atom values): 5725 Å² total; per-residue (Å²): 134,83,83,70,84,72,80,74,80,84,77,72,90,71,85,81,80,76,94,54,100,51,58,67,62,54,49,51,53,50,53,53,42,51,72,79,42,81,61,84,77,62,63,69,58,53,54,52,53,50,53,56,52,52,53,57,53,51,57,60,62,51,44,60,57,53,53,50,51,54,53,51,53,50,46,66,53,49,54,56,52,52,49,51,50,56,57,66,75,73,109

Sequence (91 aa):
MELGNVSQPTYGPGPEAPGSSVPGLVGMAHGFLRLVQPNALPIGALVLCCLSFFLSQLLLYELGFLVCMAIGLLFIILVPLVGCCFCCCRC

InterPro domains:
  IPR008795 Prominin [PF05478] (21-91)
  IPR008795 Prominin [PTHR22730] (5-91)